Protein AF-A0A967SGL8-F1 (afdb_monomer)

Secondary structure (DSSP, 8-state):
----EEEEEEESS--S-EEEEEE-TTS-EEEEEEBPPTTTTTS--------TT--PPPPB--SSEEEEEEE-SEEE-PPP-TT---SS--SSEEEEPPSEEEEEEEEETTEEEEEEEEE---TT-TT--TT--

Nearest PDB structures (foldseek):
  3osv-assembly2_C-2  TM=6.800E-01  e=2.377E-03  Pseudomonas aeruginosa
  3osv-assembly3_D-3  TM=6.791E-01  e=2.984E-03  Pseudomonas aeruginosa
  3osv-assembly1_A  TM=6.755E-01  e=5.573E-03  Pseudomonas aeruginosa
  5yow-assembly1_A  TM=4.291E-01  e=3.326E-01  Heartland virus
  7pnb-assembly1_A  TM=2.514E-01  e=1.590E-01  Sulfolobus acidocaldarius

Sequence (133 aa):
TAGRLRVAYLLGESVDALTVEILDADGNVIQSYEGTPSEDAEDSEDEDDGGWWGASEPELAMEAGLHSFNWNLRYPGSTSFPGIVMWAASTEVGPIAPPGQYTVRLTADGETLEQDFEIGLDPRRPQVTAADL

pLDDT: mean 71.29, std 17.58, range [34.16, 92.38]

Foldseek 3Di:
DQDKDKDKDAAQAFFPWKKKFKAAPVRDTQDIDTADPPVCVVPPPDPCPVDVVGDDGDHDGRGGGMDIDMDSQWGAFDDDDPPDDDPDDDSGTHDHHQWHKMKMWMATNNDIDIDIDTDDDDPVCPPDDSVND

Structure (mmCIF, N/CA/C/O backbone):
data_AF-A0A967SGL8-F1
#
_entry.id   AF-A0A967SGL8-F1
#
loop_
_atom_site.group_PDB
_atom_site.id
_atom_site.type_symbol
_atom_site.label_atom_id
_atom_site.label_alt_id
_atom_site.label_comp_id
_atom_site.label_asym_id
_atom_site.label_entity_id
_atom_site.label_seq_id
_atom_site.pdbx_PDB_ins_code
_atom_site.Cartn_x
_atom_site.Cartn_y
_atom_site.Cartn_z
_atom_site.occupancy
_atom_site.B_iso_or_equiv
_atom_site.auth_seq_id
_atom_site.auth_comp_id
_atom_site.auth_asym_id
_atom_site.auth_atom_id
_atom_site.pdbx_PDB_model_num
ATOM 1 N N . THR A 1 1 ? 17.681 3.944 -8.906 1.00 46.47 1 THR A N 1
ATOM 2 C CA . THR A 1 1 ? 16.978 3.968 -7.613 1.00 46.47 1 THR A CA 1
ATOM 3 C C . THR A 1 1 ? 15.593 3.442 -7.871 1.00 46.47 1 THR A C 1
ATOM 5 O O . THR A 1 1 ? 14.924 4.031 -8.708 1.00 46.47 1 THR A O 1
ATOM 8 N N . ALA A 1 2 ? 15.221 2.301 -7.289 1.00 56.72 2 ALA A N 1
ATOM 9 C CA . ALA A 1 2 ? 13.845 1.816 -7.374 1.00 56.72 2 ALA A CA 1
ATOM 10 C C . ALA A 1 2 ? 12.912 2.876 -6.758 1.00 56.72 2 ALA A C 1
ATOM 12 O O . ALA A 1 2 ? 13.314 3.565 -5.816 1.00 56.72 2 ALA A O 1
ATOM 13 N N . GLY A 1 3 ? 11.734 3.084 -7.348 1.00 66.62 3 GLY A N 1
ATOM 14 C CA . GLY A 1 3 ? 10.729 3.986 -6.787 1.00 66.62 3 GLY A CA 1
ATOM 15 C C . GLY A 1 3 ? 10.218 3.472 -5.438 1.00 66.62 3 GLY A C 1
ATOM 16 O O . GLY A 1 3 ? 10.415 2.309 -5.102 1.00 66.62 3 GLY A O 1
ATOM 17 N N . ARG A 1 4 ? 9.566 4.342 -4.667 1.00 78.12 4 ARG A N 1
ATOM 18 C CA . ARG A 1 4 ? 8.790 3.955 -3.482 1.00 78.12 4 ARG A CA 1
ATOM 19 C C . ARG A 1 4 ? 7.373 4.487 -3.650 1.00 78.12 4 ARG A C 1
ATOM 21 O O . ARG A 1 4 ? 7.226 5.635 -4.078 1.00 78.12 4 ARG A O 1
ATOM 28 N N . LEU A 1 5 ? 6.365 3.692 -3.313 1.00 83.88 5 LEU A N 1
ATOM 29 C CA . LEU A 1 5 ? 4.981 4.153 -3.229 1.00 83.88 5 LEU A CA 1
ATOM 30 C C . LEU A 1 5 ? 4.651 4.415 -1.764 1.00 83.88 5 LEU A C 1
ATOM 32 O O . LEU A 1 5 ? 4.735 3.507 -0.941 1.00 83.88 5 LEU A O 1
ATOM 36 N N . ARG A 1 6 ? 4.281 5.656 -1.437 1.00 87.38 6 ARG A N 1
ATOM 37 C CA . ARG A 1 6 ? 3.737 5.981 -0.118 1.00 87.38 6 ARG A CA 1
ATOM 38 C C . ARG A 1 6 ? 2.226 5.823 -0.169 1.00 87.38 6 ARG A C 1
ATOM 40 O O . ARG A 1 6 ? 1.564 6.573 -0.882 1.00 87.38 6 ARG A O 1
ATOM 47 N N . VAL A 1 7 ? 1.706 4.890 0.614 1.00 86.62 7 VAL A N 1
ATOM 48 C CA . VAL A 1 7 ? 0.270 4.687 0.801 1.00 86.62 7 VAL A CA 1
ATOM 49 C C . VAL A 1 7 ? -0.121 5.376 2.101 1.00 86.62 7 VAL A C 1
ATOM 51 O O . VAL A 1 7 ? 0.532 5.175 3.123 1.00 86.62 7 VAL A O 1
ATOM 54 N N . ALA A 1 8 ? -1.137 6.235 2.057 1.00 88.62 8 ALA A N 1
ATOM 55 C CA . ALA A 1 8 ? -1.667 6.926 3.227 1.00 88.62 8 ALA A CA 1
ATOM 56 C C . ALA A 1 8 ? -3.147 6.586 3.391 1.00 88.62 8 ALA A C 1
ATOM 58 O O . ALA A 1 8 ? -3.887 6.605 2.409 1.00 88.62 8 ALA A O 1
ATOM 59 N N . TYR A 1 9 ? -3.558 6.296 4.620 1.00 87.44 9 TYR A N 1
ATOM 60 C CA . TYR A 1 9 ? -4.917 5.895 4.964 1.00 87.44 9 TYR A CA 1
ATOM 61 C C . TYR A 1 9 ? -5.359 6.591 6.252 1.00 87.44 9 TYR A C 1
ATOM 63 O O . TYR A 1 9 ? -4.540 6.907 7.114 1.00 87.44 9 TYR A O 1
ATOM 71 N N . LEU A 1 10 ? -6.653 6.886 6.349 1.00 88.69 10 LEU A N 1
ATOM 72 C CA . LEU A 1 10 ? -7.261 7.568 7.488 1.00 88.69 10 LEU A CA 1
ATOM 73 C C . LEU A 1 10 ? -8.280 6.630 8.127 1.00 88.69 10 LEU A C 1
ATOM 75 O O . LEU A 1 10 ? -9.262 6.274 7.480 1.00 88.69 10 LEU A O 1
ATOM 79 N N . LEU A 1 11 ? -8.057 6.284 9.390 1.00 87.38 11 LEU A N 1
ATOM 80 C CA . LEU A 1 11 ? -8.990 5.515 10.202 1.00 87.38 11 LEU A CA 1
ATOM 81 C C . LEU A 1 11 ? -9.799 6.475 11.078 1.00 87.38 11 LEU A C 1
ATOM 83 O O . LEU A 1 11 ? -9.233 7.310 11.788 1.00 87.38 11 LEU A O 1
ATOM 87 N N . GLY A 1 12 ? -11.129 6.400 10.982 1.00 86.94 12 GLY A N 1
ATOM 88 C CA . GLY A 1 12 ? -12.032 7.221 11.798 1.00 86.94 12 GLY A CA 1
ATOM 89 C C . GLY A 1 12 ? -12.083 6.774 13.261 1.00 86.94 12 GLY A C 1
ATOM 90 O O . GLY A 1 12 ? -12.264 7.600 14.154 1.00 86.94 12 GLY A O 1
ATOM 91 N N . GLU A 1 13 ? -11.871 5.483 13.487 1.00 86.38 13 GLU A N 1
ATOM 92 C CA . GLU A 1 13 ? -11.822 4.811 14.780 1.00 86.38 13 GLU A CA 1
ATOM 93 C C . GLU A 1 13 ? -10.726 3.735 14.762 1.00 86.38 13 GLU A C 1
ATOM 95 O O . GLU A 1 13 ? -10.155 3.456 13.709 1.00 86.38 13 GLU A O 1
ATOM 100 N N . SER A 1 14 ? -10.381 3.194 15.929 1.00 85.38 14 SER A N 1
ATOM 101 C CA . SER A 1 14 ? -9.456 2.063 16.031 1.00 85.38 14 SER A CA 1
ATOM 102 C C . SER A 1 14 ? -10.121 0.792 15.516 1.00 85.38 14 SER A C 1
ATOM 104 O O . SER A 1 14 ? -11.289 0.571 15.832 1.00 85.38 14 SER A O 1
ATOM 106 N N . VAL A 1 15 ? -9.369 -0.030 14.790 1.00 85.88 15 VAL A N 1
ATOM 107 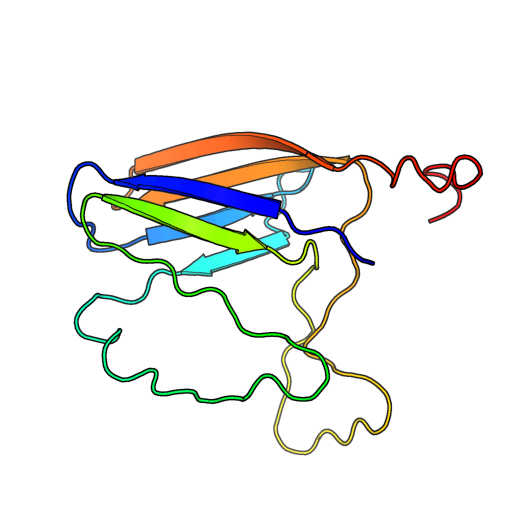C CA . VAL A 1 15 ? -9.867 -1.266 14.170 1.00 85.88 15 VAL A CA 1
ATOM 108 C C . VAL A 1 15 ? -9.217 -2.493 14.798 1.00 85.88 15 VAL A C 1
ATOM 110 O O . VAL A 1 15 ? -8.060 -2.429 15.218 1.00 85.88 15 VAL A O 1
ATOM 113 N N . ASP A 1 16 ? -9.952 -3.601 14.874 1.00 80.94 16 ASP A N 1
ATOM 114 C CA . ASP A 1 16 ? -9.448 -4.859 15.444 1.00 80.94 16 ASP A CA 1
ATOM 115 C C . ASP A 1 16 ? -8.662 -5.674 14.402 1.00 80.94 16 ASP A C 1
ATOM 117 O O . ASP A 1 16 ? -7.740 -6.417 14.745 1.00 80.94 16 ASP A O 1
ATOM 121 N N . ALA A 1 17 ? -9.020 -5.539 13.120 1.00 82.00 17 ALA A N 1
ATOM 122 C CA . ALA A 1 17 ? -8.335 -6.178 12.004 1.00 82.00 17 ALA A CA 1
ATOM 123 C C . ALA A 1 17 ? -8.120 -5.211 10.832 1.00 82.00 17 ALA A C 1
ATOM 125 O O . ALA A 1 17 ? -9.062 -4.591 10.330 1.00 82.00 17 ALA A O 1
ATOM 126 N N . LEU A 1 18 ? -6.881 -5.151 10.338 1.00 83.94 18 LEU A N 1
ATOM 127 C CA . LEU A 1 18 ? -6.487 -4.351 9.181 1.00 83.94 18 LEU A CA 1
ATOM 128 C C . LEU A 1 18 ? -5.658 -5.189 8.210 1.00 83.94 18 LEU A C 1
ATOM 130 O O . LEU A 1 18 ? -4.669 -5.812 8.590 1.00 83.94 18 LEU A O 1
ATOM 134 N N . THR A 1 19 ? -6.024 -5.155 6.935 1.00 86.75 19 THR A N 1
ATOM 135 C CA . THR A 1 19 ? -5.271 -5.797 5.857 1.00 86.75 19 THR A CA 1
ATOM 136 C C . THR A 1 19 ? -5.116 -4.822 4.699 1.00 86.75 19 THR A C 1
ATOM 138 O O . THR A 1 19 ? -6.090 -4.218 4.253 1.00 86.75 19 THR A O 1
ATOM 141 N N . VAL A 1 20 ? -3.896 -4.669 4.189 1.00 87.69 20 VAL A N 1
ATOM 142 C CA . VAL A 1 20 ? -3.622 -3.930 2.953 1.00 87.69 20 VAL A CA 1
ATOM 143 C C . VAL A 1 20 ? -3.073 -4.884 1.913 1.00 87.69 20 VAL A C 1
ATOM 145 O O . VAL A 1 20 ? -2.006 -5.460 2.082 1.00 87.69 20 VAL A O 1
ATOM 148 N N . GLU A 1 21 ? -3.767 -4.986 0.794 1.00 89.19 21 GLU A N 1
ATOM 149 C CA . GLU A 1 21 ? -3.370 -5.793 -0.345 1.00 89.19 21 GLU A CA 1
ATOM 150 C C . GLU A 1 21 ? -3.039 -4.894 -1.533 1.00 89.19 21 GLU A C 1
ATOM 152 O O . GLU A 1 21 ? -3.633 -3.835 -1.742 1.00 89.19 21 GLU A O 1
ATOM 157 N N . ILE A 1 22 ? -2.082 -5.332 -2.339 1.00 88.50 22 ILE A N 1
ATOM 158 C CA . ILE A 1 22 ? -1.737 -4.708 -3.610 1.00 88.50 22 ILE A CA 1
ATOM 159 C C . ILE A 1 22 ? -2.036 -5.722 -4.697 1.00 88.50 22 ILE A C 1
ATOM 161 O O . ILE A 1 22 ? -1.543 -6.849 -4.650 1.00 88.50 22 ILE A O 1
ATOM 165 N N . LEU A 1 23 ? -2.849 -5.312 -5.662 1.00 89.69 23 LEU A N 1
ATOM 166 C CA . LEU A 1 23 ? -3.315 -6.137 -6.760 1.00 89.69 23 LEU A CA 1
ATOM 167 C C . LEU A 1 23 ? -2.701 -5.668 -8.078 1.00 89.69 23 LEU A C 1
ATOM 169 O O . LEU A 1 23 ? -2.531 -4.465 -8.289 1.00 89.69 23 LEU A O 1
ATOM 173 N N . ASP A 1 24 ? -2.378 -6.617 -8.954 1.00 88.38 24 ASP A N 1
ATOM 174 C CA . ASP A 1 24 ? -1.999 -6.339 -10.342 1.00 88.38 24 ASP A CA 1
ATOM 175 C C . ASP A 1 24 ? -3.222 -6.050 -11.237 1.00 88.38 24 ASP A C 1
ATOM 177 O O . ASP A 1 24 ? -4.374 -6.111 -10.806 1.00 88.38 24 ASP A O 1
ATOM 181 N N . ALA A 1 25 ? -2.967 -5.738 -12.511 1.00 86.06 25 ALA A N 1
ATOM 182 C CA . ALA A 1 25 ? -4.003 -5.439 -13.501 1.00 86.06 25 ALA A CA 1
ATOM 183 C C . ALA A 1 25 ? -4.961 -6.614 -13.788 1.00 86.06 25 ALA A C 1
ATOM 185 O O . ALA A 1 25 ? -6.056 -6.393 -14.305 1.00 86.06 25 ALA A O 1
ATOM 186 N N . ASP A 1 26 ? -4.554 -7.846 -13.477 1.00 86.75 26 ASP A N 1
ATOM 187 C CA . ASP A 1 26 ? -5.362 -9.057 -13.626 1.00 86.75 26 ASP A CA 1
ATOM 188 C C . ASP A 1 26 ? -6.185 -9.358 -12.354 1.00 86.75 26 ASP A C 1
ATOM 190 O O . ASP A 1 26 ? -7.005 -10.280 -12.345 1.00 86.75 26 ASP A O 1
ATOM 194 N N . GLY A 1 27 ? -6.008 -8.565 -11.290 1.00 82.88 27 GLY A N 1
ATOM 195 C CA . GLY A 1 27 ? -6.677 -8.726 -10.001 1.00 82.88 27 GLY A CA 1
ATOM 196 C C . GLY A 1 27 ? -6.006 -9.746 -9.080 1.00 82.88 27 GLY A C 1
ATOM 197 O O . GLY A 1 27 ? -6.620 -10.177 -8.102 1.00 82.88 27 GLY A O 1
ATOM 198 N N . ASN A 1 28 ? -4.767 -10.155 -9.364 1.00 84.75 28 ASN A N 1
ATOM 199 C CA . ASN A 1 28 ? -4.020 -11.038 -8.473 1.00 84.75 28 ASN A CA 1
ATOM 200 C C . ASN A 1 28 ? -3.403 -10.226 -7.340 1.00 84.75 28 ASN A C 1
ATOM 202 O O . ASN A 1 28 ? -2.795 -9.184 -7.576 1.00 84.75 28 ASN A O 1
ATOM 206 N N . VAL A 1 29 ? -3.498 -10.736 -6.114 1.00 84.81 29 VAL A N 1
ATOM 207 C CA . VAL A 1 29 ? -2.800 -10.154 -4.964 1.00 84.81 29 VAL A CA 1
ATOM 208 C C . VAL A 1 29 ? -1.309 -10.439 -5.111 1.00 84.81 29 VAL A C 1
ATOM 210 O O . VAL A 1 29 ? -0.882 -11.593 -5.077 1.00 84.81 29 VAL A O 1
ATOM 213 N N . ILE A 1 30 ? -0.525 -9.382 -5.289 1.00 85.12 30 ILE A N 1
ATOM 214 C CA . ILE A 1 30 ? 0.930 -9.458 -5.438 1.00 85.12 30 ILE A CA 1
ATOM 215 C C . ILE A 1 30 ? 1.662 -9.135 -4.146 1.00 85.12 30 ILE A C 1
ATOM 217 O O . ILE A 1 30 ? 2.826 -9.492 -4.024 1.00 85.12 30 ILE A O 1
ATOM 221 N N . GLN A 1 31 ? 1.006 -8.462 -3.202 1.00 83.38 31 GLN A N 1
ATOM 222 C CA . GLN A 1 31 ? 1.542 -8.233 -1.870 1.00 83.38 31 GLN A CA 1
ATOM 223 C C . GLN A 1 31 ? 0.409 -8.052 -0.868 1.00 83.38 31 GLN A C 1
ATOM 225 O O . GLN A 1 31 ? -0.605 -7.439 -1.197 1.00 83.38 31 GLN A O 1
ATOM 230 N N . SER A 1 32 ? 0.599 -8.565 0.343 1.00 84.06 32 SER A N 1
ATOM 231 C CA . SER A 1 32 ? -0.341 -8.423 1.453 1.00 84.06 32 SER A CA 1
ATOM 232 C C . SER A 1 32 ? 0.409 -7.974 2.698 1.00 84.06 32 SER A C 1
ATOM 234 O O . SER A 1 32 ? 1.518 -8.437 2.950 1.00 84.06 32 SER A O 1
ATOM 236 N N . TYR A 1 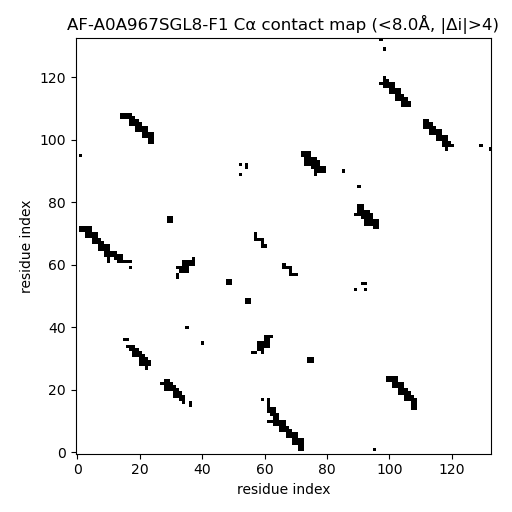33 ? -0.208 -7.080 3.456 1.00 82.94 33 TYR A N 1
ATOM 237 C CA . TYR A 1 33 ? 0.268 -6.566 4.728 1.00 82.94 33 TYR A CA 1
ATOM 238 C C . TYR A 1 33 ? -0.853 -6.696 5.748 1.00 82.94 33 TYR A C 1
ATOM 240 O O . TYR A 1 33 ? -1.992 -6.319 5.465 1.00 82.94 33 TYR A O 1
ATOM 248 N N . GLU A 1 34 ? -0.534 -7.209 6.925 1.00 81.88 34 GLU A N 1
ATOM 249 C CA . GLU A 1 34 ? -1.477 -7.362 8.030 1.00 81.88 34 GLU A CA 1
ATOM 250 C C . GLU A 1 34 ? -1.104 -6.373 9.138 1.00 81.88 34 GLU A C 1
ATOM 252 O O . GLU A 1 34 ? 0.074 -6.121 9.389 1.00 81.88 34 GLU A O 1
ATOM 257 N N . GLY A 1 35 ? -2.108 -5.751 9.754 1.00 76.12 35 GLY A N 1
ATOM 258 C CA . GLY A 1 35 ? -1.901 -4.875 10.899 1.00 76.12 35 GLY A CA 1
ATOM 259 C C . GLY A 1 35 ? -1.558 -5.665 12.150 1.00 76.12 35 GLY A C 1
ATOM 260 O O . GLY A 1 35 ? -2.154 -6.706 12.421 1.00 76.12 35 GLY A O 1
ATOM 261 N N . THR A 1 36 ? -0.622 -5.136 12.933 1.00 68.44 36 THR A N 1
ATOM 262 C CA . THR A 1 36 ? -0.300 -5.627 14.274 1.00 68.44 36 THR A CA 1
ATOM 263 C C . THR A 1 36 ? -1.152 -4.889 15.313 1.00 68.44 36 THR A C 1
ATOM 265 O O . THR A 1 36 ? -1.206 -3.654 15.293 1.00 68.44 36 THR A O 1
ATOM 268 N N . PRO A 1 37 ? -1.901 -5.604 16.178 1.00 58.50 37 PRO A N 1
ATOM 269 C CA . PRO A 1 37 ? -2.664 -4.991 17.264 1.00 58.50 37 PRO A CA 1
ATOM 270 C C . PRO A 1 37 ? -1.780 -4.074 18.104 1.00 58.50 37 PRO A C 1
ATOM 272 O O . PRO A 1 37 ? -0.631 -4.408 18.381 1.00 58.50 37 PRO A O 1
ATOM 275 N N . SER A 1 38 ? -2.308 -2.925 18.540 1.00 53.69 38 SER A N 1
ATOM 276 C CA . SER A 1 38 ? -1.537 -1.947 19.327 1.00 53.69 38 SER A CA 1
ATOM 277 C C . SER A 1 38 ? -0.934 -2.511 20.619 1.00 53.69 38 SER A C 1
ATOM 279 O O . SER A 1 38 ? 0.022 -1.932 21.119 1.00 53.69 38 SER A O 1
ATOM 281 N N . GLU A 1 39 ? -1.454 -3.619 21.160 1.00 47.19 39 GLU A N 1
ATOM 282 C CA . GLU A 1 39 ? -0.868 -4.297 22.330 1.00 47.19 39 GLU A CA 1
ATOM 283 C C . GLU A 1 39 ? 0.439 -5.047 22.005 1.00 47.19 39 GLU A C 1
ATOM 285 O O . GLU A 1 39 ? 1.256 -5.236 22.901 1.00 47.19 39 GLU A O 1
ATOM 290 N N . ASP A 1 40 ? 0.665 -5.421 20.741 1.00 46.12 40 ASP A N 1
ATOM 291 C CA . ASP A 1 40 ? 1.869 -6.119 20.264 1.00 46.12 40 ASP A CA 1
ATOM 292 C C . ASP A 1 40 ? 2.874 -5.168 19.576 1.00 46.12 40 ASP A C 1
ATOM 294 O O . ASP A 1 40 ? 4.017 -5.543 19.323 1.00 46.12 40 ASP A O 1
ATOM 298 N N . ALA A 1 41 ? 2.476 -3.921 19.291 1.00 48.41 41 ALA A N 1
ATOM 299 C CA . ALA A 1 41 ? 3.314 -2.915 18.625 1.00 48.41 41 ALA A CA 1
ATOM 300 C C . ALA A 1 41 ? 4.382 -2.277 19.542 1.00 48.41 41 ALA A C 1
ATOM 302 O O . ALA A 1 41 ? 5.203 -1.490 19.076 1.00 48.41 41 ALA A O 1
ATOM 303 N N . GLU A 1 42 ? 4.372 -2.580 20.846 1.00 39.03 42 GLU A N 1
ATOM 304 C CA . GLU A 1 42 ? 5.371 -2.080 21.806 1.00 39.03 42 GLU A CA 1
ATOM 305 C C . GLU A 1 42 ? 6.582 -3.023 21.982 1.00 39.03 42 GLU A C 1
ATOM 307 O O . GLU A 1 42 ? 7.504 -2.670 22.716 1.00 39.03 42 GLU A O 1
ATOM 312 N N . ASP A 1 43 ? 6.609 -4.183 21.306 1.00 34.16 43 ASP A N 1
ATOM 313 C CA . ASP A 1 43 ? 7.676 -5.202 21.425 1.00 34.16 43 ASP A CA 1
ATOM 314 C C . ASP A 1 43 ? 8.417 -5.476 20.094 1.00 34.16 43 ASP A C 1
ATOM 316 O O . ASP A 1 43 ? 9.152 -6.454 19.964 1.00 34.16 43 ASP A O 1
ATOM 320 N N . SER A 1 44 ? 8.270 -4.604 19.090 1.00 40.00 44 SER A N 1
ATOM 321 C CA . SER A 1 44 ? 9.146 -4.571 17.908 1.00 40.00 44 SER A CA 1
ATOM 322 C C . SER A 1 44 ? 10.306 -3.590 18.135 1.00 40.00 44 SER A C 1
ATOM 324 O O . SER A 1 44 ? 10.555 -2.671 17.354 1.00 40.00 44 SER A O 1
ATOM 326 N N . GLU A 1 45 ? 11.043 -3.769 19.239 1.00 34.50 45 GLU A N 1
ATOM 327 C CA . GLU A 1 45 ? 12.369 -3.164 19.391 1.00 34.50 45 GLU A CA 1
ATOM 328 C C . GLU A 1 45 ? 13.280 -3.714 18.287 1.00 34.50 45 GLU A C 1
ATOM 330 O O . GLU A 1 45 ? 13.830 -4.799 18.435 1.00 34.50 45 GLU A O 1
ATOM 335 N N . ASP A 1 46 ? 13.425 -2.962 17.191 1.00 40.66 46 ASP A N 1
ATOM 336 C CA . ASP A 1 46 ? 14.558 -3.013 16.261 1.00 40.66 46 ASP A CA 1
ATOM 337 C C . ASP A 1 46 ? 15.155 -4.424 16.063 1.00 40.66 46 ASP A C 1
ATOM 339 O O . ASP A 1 46 ? 16.360 -4.642 16.233 1.00 40.66 46 ASP A O 1
ATOM 343 N N . GLU A 1 47 ? 14.342 -5.402 15.656 1.00 37.91 47 GLU A N 1
ATOM 344 C CA . GLU A 1 47 ? 14.899 -6.557 14.965 1.00 37.91 47 GLU A CA 1
ATOM 345 C C . GLU A 1 47 ? 15.235 -6.082 13.552 1.00 37.91 47 GLU A C 1
ATOM 347 O O . GLU A 1 47 ? 14.459 -6.176 12.601 1.00 37.91 47 GLU A O 1
ATOM 352 N N . ASP A 1 48 ? 16.430 -5.495 13.459 1.00 41.78 48 ASP A N 1
ATOM 353 C CA . ASP A 1 48 ? 17.229 -5.242 12.263 1.00 41.78 48 ASP A CA 1
ATOM 354 C C . ASP A 1 48 ? 17.512 -6.597 11.559 1.00 41.78 48 ASP A C 1
ATOM 356 O O . ASP A 1 48 ? 18.652 -7.005 11.363 1.00 41.78 48 ASP A O 1
ATOM 360 N N . ASP A 1 49 ? 16.461 -7.343 11.196 1.00 38.16 49 ASP A N 1
ATOM 361 C CA . ASP A 1 49 ? 16.514 -8.473 10.259 1.00 38.16 49 ASP A CA 1
ATOM 362 C C . ASP A 1 49 ? 16.415 -7.970 8.808 1.00 38.16 49 ASP A C 1
ATOM 364 O O . ASP A 1 49 ? 16.464 -8.717 7.832 1.00 38.16 49 ASP A O 1
ATOM 368 N N . GLY A 1 50 ? 16.419 -6.644 8.641 1.00 42.81 50 GLY A N 1
ATOM 369 C CA . GLY A 1 50 ? 16.879 -5.981 7.436 1.00 42.81 50 GLY A CA 1
ATOM 370 C C . GLY A 1 50 ? 18.376 -6.209 7.233 1.00 42.81 50 GLY A C 1
ATOM 371 O O . GLY A 1 50 ? 19.148 -5.252 7.152 1.00 42.81 50 GLY A O 1
ATOM 372 N N . GLY A 1 51 ? 18.797 -7.468 7.045 1.00 44.16 51 GLY A N 1
ATOM 373 C CA . GLY A 1 51 ? 20.075 -7.783 6.418 1.00 44.16 51 GLY A CA 1
ATOM 374 C C . GLY A 1 51 ? 20.255 -6.907 5.175 1.00 44.16 51 GLY A C 1
ATOM 375 O O . GLY A 1 51 ? 19.275 -6.405 4.633 1.00 44.16 51 GLY A O 1
ATOM 376 N N . TRP A 1 52 ? 21.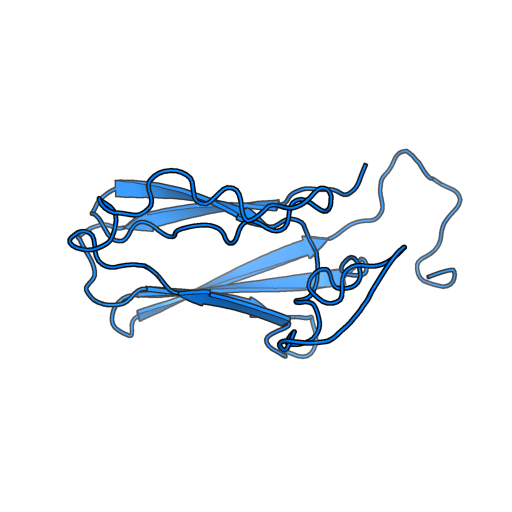497 -6.708 4.716 1.00 45.84 52 TRP A N 1
ATOM 377 C CA . TRP A 1 52 ? 21.969 -5.719 3.711 1.00 45.84 52 TRP A CA 1
ATOM 378 C C . TRP A 1 52 ? 21.085 -5.439 2.456 1.00 45.84 52 TRP A C 1
ATOM 380 O O . TRP A 1 52 ? 21.335 -4.497 1.704 1.00 45.84 52 TRP A O 1
ATOM 390 N N . TRP A 1 53 ? 20.057 -6.252 2.235 1.00 46.91 53 TRP A N 1
ATOM 391 C CA . TRP A 1 53 ? 18.987 -6.232 1.245 1.00 46.91 53 TRP A CA 1
ATOM 392 C C . TRP A 1 53 ? 17.736 -5.394 1.607 1.00 46.91 53 TRP A C 1
ATOM 394 O O . TRP A 1 53 ? 16.958 -5.102 0.699 1.00 46.91 53 TRP A O 1
ATOM 404 N N . GLY A 1 54 ? 17.558 -4.951 2.861 1.00 48.75 54 GLY A N 1
ATOM 405 C CA . GLY A 1 54 ? 16.586 -3.913 3.255 1.00 48.75 54 GLY A CA 1
ATOM 406 C C . GLY A 1 54 ? 15.102 -4.286 3.127 1.00 48.75 54 GLY A C 1
ATOM 407 O O . GLY A 1 54 ? 14.295 -3.439 2.736 1.00 48.75 54 GLY A O 1
ATOM 408 N N . ALA A 1 55 ? 14.743 -5.539 3.405 1.00 51.03 55 ALA A N 1
ATOM 409 C CA . ALA A 1 55 ? 13.356 -6.000 3.426 1.00 51.03 55 ALA A CA 1
ATOM 410 C C . ALA A 1 55 ? 12.789 -5.954 4.852 1.00 51.03 55 ALA A C 1
ATOM 412 O O . ALA A 1 55 ? 12.640 -6.984 5.489 1.00 51.03 55 ALA A O 1
ATOM 413 N N . SER A 1 56 ? 12.487 -4.758 5.356 1.00 56.12 56 SER A N 1
ATOM 414 C CA . SER A 1 56 ? 11.627 -4.627 6.538 1.00 56.12 56 SER A CA 1
ATOM 415 C C . SER A 1 56 ? 10.177 -4.560 6.067 1.00 56.12 56 SER A C 1
ATOM 417 O O . SER A 1 56 ? 9.842 -3.736 5.204 1.00 56.12 56 SER A O 1
ATOM 419 N N . GLU A 1 57 ? 9.329 -5.442 6.590 1.00 60.50 57 GLU A N 1
ATOM 420 C CA . GLU A 1 57 ? 7.890 -5.369 6.359 1.00 60.50 57 GLU A CA 1
ATOM 421 C C . GLU A 1 57 ? 7.312 -4.127 7.058 1.00 60.50 57 GLU A C 1
ATOM 423 O O . GLU A 1 57 ? 7.701 -3.808 8.180 1.00 60.50 57 GLU A O 1
ATOM 428 N N . PRO A 1 58 ? 6.451 -3.349 6.382 1.00 65.31 58 PRO A N 1
ATOM 429 C CA . PRO A 1 58 ? 5.848 -2.168 6.969 1.00 65.31 58 PRO A CA 1
ATOM 430 C C . PRO A 1 58 ? 4.811 -2.563 8.024 1.00 65.31 58 PRO A C 1
ATOM 432 O O . PRO A 1 58 ? 3.821 -3.213 7.700 1.00 65.31 58 PRO A O 1
ATOM 435 N N . GLU A 1 59 ? 4.991 -2.088 9.252 1.00 71.81 59 GLU A N 1
ATOM 436 C CA . GLU A 1 59 ? 3.971 -2.177 10.298 1.00 71.81 59 GLU A CA 1
ATOM 437 C C . GLU A 1 59 ? 2.783 -1.260 9.958 1.00 71.81 59 GLU A C 1
ATOM 439 O O . GLU A 1 59 ? 2.949 -0.074 9.640 1.00 71.81 59 GLU A O 1
ATOM 444 N N . LEU A 1 60 ? 1.567 -1.811 9.991 1.00 78.88 60 LEU A N 1
ATOM 445 C CA . LEU A 1 60 ? 0.337 -1.053 9.774 1.00 78.88 60 LEU A CA 1
ATOM 446 C C . LEU A 1 60 ? -0.316 -0.731 11.119 1.00 78.88 60 LEU A C 1
ATOM 448 O O . LEU A 1 60 ? -0.818 -1.619 11.801 1.00 78.88 60 LEU A O 1
ATOM 452 N N . ALA A 1 61 ? -0.348 0.553 11.467 1.00 82.00 61 ALA A N 1
ATOM 453 C CA . ALA A 1 61 ? -1.029 1.029 12.660 1.00 82.00 61 ALA A CA 1
ATOM 454 C C . ALA A 1 61 ? -2.558 0.936 12.514 1.00 82.00 61 ALA A C 1
ATOM 456 O O . ALA A 1 61 ? -3.133 1.364 11.511 1.00 82.00 61 ALA A O 1
ATOM 457 N N . MET A 1 62 ? -3.214 0.421 13.555 1.00 85.25 62 MET A N 1
ATOM 458 C CA . MET A 1 62 ? -4.667 0.197 13.596 1.00 85.25 62 MET A CA 1
ATOM 459 C C . MET A 1 62 ? -5.430 1.204 14.470 1.00 85.25 62 MET A C 1
ATOM 461 O O . MET A 1 62 ? -6.638 1.092 14.657 1.00 85.25 62 MET A O 1
ATOM 465 N N . GLU A 1 63 ? -4.748 2.222 14.996 1.00 84.62 63 GLU A N 1
ATOM 466 C CA . GLU A 1 63 ? -5.362 3.267 15.819 1.00 84.62 63 GLU A CA 1
ATOM 467 C C . GLU A 1 63 ? -6.139 4.297 14.984 1.00 84.62 63 GLU A C 1
ATOM 469 O O . GLU A 1 63 ? -5.833 4.537 13.816 1.00 84.62 63 GLU A O 1
ATOM 474 N N . ALA A 1 64 ? -7.090 4.998 15.604 1.00 86.56 64 ALA A N 1
ATOM 475 C CA . ALA A 1 64 ? -7.778 6.115 14.960 1.00 86.56 64 ALA A CA 1
ATOM 476 C C . ALA A 1 64 ? -6.781 7.224 14.571 1.00 86.56 64 ALA A C 1
ATOM 478 O O . ALA A 1 64 ? -6.050 7.744 15.417 1.00 86.56 64 ALA A O 1
ATOM 479 N N . GLY A 1 65 ? -6.771 7.637 13.304 1.00 86.44 65 GLY A N 1
ATOM 480 C CA . GLY A 1 65 ? -5.852 8.664 12.823 1.00 86.44 65 GLY A CA 1
ATOM 481 C C . GLY A 1 65 ? -5.377 8.475 11.387 1.00 86.44 65 GLY A C 1
ATOM 482 O O . GLY A 1 65 ? -5.828 7.596 10.655 1.00 86.44 65 GLY A O 1
ATOM 483 N N . LEU A 1 66 ? -4.485 9.375 10.962 1.00 85.75 66 LEU A N 1
ATOM 484 C CA . LEU A 1 66 ? -3.847 9.328 9.649 1.00 85.75 66 LEU A CA 1
ATOM 485 C C . LEU A 1 66 ? -2.538 8.549 9.747 1.00 85.75 66 LEU A C 1
ATOM 487 O O . LEU A 1 66 ? -1.590 9.013 10.380 1.00 85.75 66 LEU A O 1
ATOM 491 N N . HIS A 1 67 ? -2.464 7.452 9.008 1.00 87.44 67 HIS A N 1
ATOM 492 C CA . HIS A 1 67 ? -1.301 6.580 8.952 1.00 87.44 67 HIS A CA 1
ATOM 493 C C . HIS A 1 67 ? -0.754 6.496 7.535 1.00 87.44 67 HIS A C 1
ATOM 495 O O . HIS A 1 67 ? -1.419 6.823 6.546 1.00 87.44 67 HIS A O 1
ATOM 501 N N . SER A 1 68 ? 0.507 6.096 7.416 1.00 86.50 68 SER A N 1
ATOM 502 C CA . SER A 1 68 ? 1.104 5.856 6.109 1.00 86.50 68 SER A CA 1
ATOM 503 C C . SER A 1 68 ? 2.245 4.871 6.184 1.00 86.50 68 SER A C 1
ATOM 505 O O . SER A 1 68 ? 3.072 4.979 7.085 1.00 86.50 68 SER A O 1
ATOM 507 N N . PHE A 1 69 ? 2.366 4.037 5.163 1.00 83.94 69 PHE A N 1
ATOM 508 C CA . PHE A 1 69 ? 3.502 3.145 4.997 1.00 83.94 69 PHE A CA 1
ATOM 509 C C . PHE A 1 69 ? 4.119 3.295 3.604 1.00 83.94 69 PHE A C 1
ATOM 511 O O . PHE A 1 69 ? 3.578 3.968 2.719 1.00 83.94 69 PHE A O 1
ATOM 518 N N . ASN A 1 70 ? 5.300 2.704 3.421 1.00 84.19 70 ASN A N 1
ATOM 519 C CA . ASN A 1 70 ? 6.007 2.723 2.147 1.00 84.19 70 ASN A CA 1
ATOM 520 C C . ASN A 1 70 ? 6.101 1.308 1.588 1.00 84.19 70 ASN A C 1
ATOM 522 O O . ASN A 1 70 ? 6.727 0.446 2.194 1.00 84.19 70 ASN A O 1
ATOM 526 N N . TRP A 1 71 ? 5.565 1.107 0.390 1.00 83.88 71 TRP A N 1
ATOM 527 C CA . TRP A 1 71 ? 5.854 -0.078 -0.400 1.00 83.88 71 TRP A CA 1
ATOM 528 C C . TRP A 1 71 ? 7.068 0.180 -1.297 1.00 83.88 71 TRP A C 1
ATOM 530 O O . TRP A 1 71 ? 7.171 1.204 -1.983 1.00 83.88 71 TRP A O 1
ATOM 540 N N . ASN A 1 72 ? 8.001 -0.768 -1.309 1.00 79.94 72 ASN A N 1
ATOM 541 C CA . ASN A 1 72 ? 9.241 -0.715 -2.085 1.00 79.94 72 ASN A CA 1
ATOM 542 C C . ASN A 1 72 ? 9.061 -1.084 -3.575 1.00 79.94 72 ASN A C 1
ATOM 544 O O . ASN A 1 72 ? 10.061 -1.211 -4.286 1.00 79.94 72 ASN A O 1
ATOM 548 N N . LEU A 1 73 ? 7.813 -1.237 -4.042 1.00 82.31 73 LEU A N 1
ATOM 549 C CA . LEU A 1 73 ? 7.451 -1.646 -5.405 1.00 82.31 73 LEU A CA 1
ATOM 550 C C . LEU A 1 73 ? 8.010 -3.021 -5.793 1.00 82.31 73 LEU A C 1
ATOM 552 O O .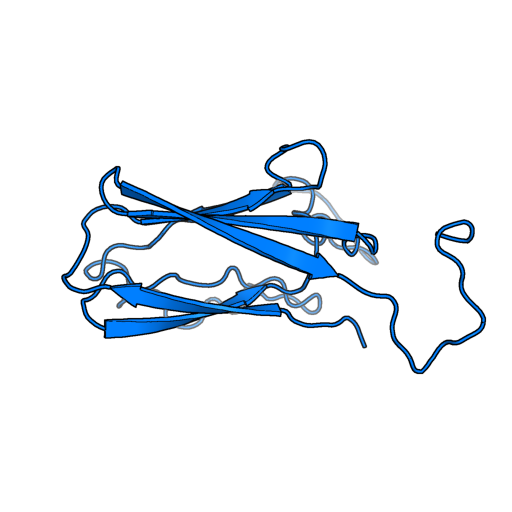 LEU A 1 73 ? 8.340 -3.243 -6.958 1.00 82.31 73 LEU A O 1
ATOM 556 N N . ARG A 1 74 ? 8.189 -3.930 -4.833 1.00 80.00 74 ARG A N 1
ATOM 557 C CA . ARG A 1 74 ? 8.671 -5.288 -5.096 1.00 80.00 74 ARG A CA 1
ATOM 558 C C . ARG A 1 74 ? 7.622 -6.318 -4.738 1.00 80.00 74 ARG A C 1
ATOM 560 O O . ARG A 1 74 ? 6.849 -6.132 -3.802 1.00 80.00 74 ARG A O 1
ATOM 567 N N . TYR A 1 75 ? 7.652 -7.399 -5.500 1.00 76.56 75 TYR A N 1
ATOM 568 C CA . TYR A 1 75 ? 6.956 -8.630 -5.168 1.00 76.56 75 TYR A CA 1
ATOM 569 C C . TYR A 1 75 ? 7.617 -9.267 -3.936 1.00 76.56 75 TYR A C 1
ATOM 571 O O . TYR A 1 75 ? 8.819 -9.044 -3.715 1.00 76.56 75 TYR A O 1
ATOM 579 N N . PRO A 1 76 ? 6.875 -10.068 -3.155 1.00 69.31 76 PRO A N 1
ATOM 580 C CA . PRO A 1 76 ? 7.449 -10.852 -2.078 1.00 69.31 76 PRO A CA 1
ATOM 581 C C . PRO A 1 76 ? 8.527 -11.775 -2.641 1.00 69.31 76 PRO A C 1
ATOM 583 O O . PRO A 1 76 ? 8.432 -12.287 -3.764 1.00 69.31 76 PRO A O 1
ATOM 586 N N . GLY A 1 77 ? 9.592 -11.956 -1.870 1.00 64.75 77 GLY A N 1
ATOM 587 C CA . GLY A 1 77 ? 10.552 -13.006 -2.150 1.00 64.75 77 GLY A CA 1
ATOM 588 C C . GLY A 1 77 ? 9.970 -14.402 -1.924 1.00 64.75 77 GLY A C 1
ATOM 589 O O . GLY A 1 77 ? 8.834 -14.590 -1.499 1.00 64.75 77 GLY A O 1
ATOM 590 N N . SER A 1 78 ? 10.780 -15.413 -2.203 1.00 55.97 78 SER A N 1
ATOM 591 C CA . SER A 1 78 ? 10.506 -16.789 -1.805 1.00 55.97 78 SER A CA 1
ATOM 592 C C . SER A 1 78 ? 10.597 -16.951 -0.288 1.00 55.97 78 SER A C 1
ATOM 594 O O . SER A 1 78 ? 11.486 -16.388 0.351 1.00 55.97 78 SER A O 1
ATOM 596 N N . THR A 1 79 ? 9.752 -17.828 0.264 1.00 56.81 79 THR A N 1
ATOM 597 C CA . THR A 1 79 ? 9.885 -18.307 1.647 1.00 56.81 79 THR A CA 1
ATOM 598 C C . THR A 1 79 ? 11.295 -18.868 1.878 1.00 56.81 79 THR A C 1
ATOM 600 O O . THR A 1 79 ? 11.793 -19.674 1.081 1.00 56.81 79 THR A O 1
ATOM 603 N N . SER A 1 80 ? 11.960 -18.379 2.925 1.00 54.22 80 SER A N 1
ATOM 604 C CA . SER A 1 80 ? 13.287 -18.825 3.356 1.00 54.22 80 SER A CA 1
ATOM 605 C C . SER A 1 80 ? 13.148 -19.953 4.382 1.00 54.22 80 SER A C 1
ATOM 607 O O . SER A 1 80 ? 12.139 -20.048 5.079 1.00 54.22 80 SER A O 1
ATOM 609 N N . PHE A 1 81 ? 14.144 -20.833 4.489 1.00 52.69 81 PHE A N 1
ATOM 610 C CA . PHE A 1 81 ? 14.163 -21.877 5.516 1.00 52.69 81 PHE A CA 1
ATOM 611 C C . PHE A 1 81 ? 15.578 -22.118 6.061 1.00 52.69 81 PHE A C 1
ATOM 613 O O . PHE A 1 81 ? 16.564 -21.905 5.343 1.00 52.69 81 PHE A O 1
ATOM 620 N N . PRO A 1 82 ? 15.708 -22.594 7.317 1.00 46.09 82 PRO A N 1
ATOM 621 C CA . PRO A 1 82 ? 17.006 -22.777 7.959 1.00 46.09 82 PRO A CA 1
ATOM 622 C C . PRO A 1 82 ? 17.908 -23.730 7.161 1.00 46.09 82 PRO A C 1
ATOM 624 O O . PRO A 1 82 ? 17.535 -24.872 6.893 1.00 46.09 82 PRO A O 1
ATOM 627 N N . GLY A 1 83 ? 19.113 -23.274 6.804 1.00 57.22 83 GLY A N 1
ATOM 628 C CA . GLY A 1 83 ? 20.122 -24.076 6.094 1.00 57.22 83 GLY A CA 1
ATOM 629 C C . GLY A 1 83 ? 20.339 -23.720 4.619 1.00 57.22 83 GLY A C 1
ATOM 630 O O . GLY A 1 83 ? 21.226 -24.301 3.989 1.00 57.22 83 GLY A O 1
ATOM 631 N N . ILE A 1 84 ? 19.599 -22.753 4.068 1.00 53.91 84 ILE A N 1
ATOM 632 C CA . ILE A 1 84 ? 19.944 -22.135 2.782 1.00 53.91 84 ILE A CA 1
ATOM 633 C C . ILE A 1 84 ? 21.190 -21.257 2.957 1.00 53.91 84 ILE A C 1
ATOM 635 O O . ILE A 1 84 ? 21.227 -20.370 3.803 1.00 53.91 84 ILE A O 1
ATOM 639 N N . VAL A 1 85 ? 22.211 -21.479 2.124 1.00 50.31 85 VAL A N 1
ATOM 640 C CA . VAL A 1 85 ? 23.387 -20.604 2.051 1.00 50.31 85 VAL A CA 1
ATOM 641 C C . VAL A 1 85 ? 23.336 -19.812 0.749 1.00 50.31 85 VAL A C 1
ATOM 643 O O . VAL A 1 85 ? 23.708 -20.316 -0.312 1.00 50.31 85 VAL A O 1
ATOM 646 N N . MET A 1 86 ? 22.884 -18.561 0.823 1.00 52.44 86 MET A N 1
ATOM 647 C CA . MET A 1 86 ? 22.884 -17.634 -0.309 1.00 52.44 86 MET A CA 1
ATOM 648 C C . MET A 1 86 ? 23.928 -16.542 -0.095 1.00 52.44 86 MET A C 1
ATOM 650 O O . MET A 1 86 ? 23.751 -15.617 0.685 1.00 52.44 86 MET A O 1
ATOM 654 N N . TRP A 1 87 ? 25.052 -16.668 -0.801 1.00 50.81 87 TRP A N 1
ATOM 655 C CA . TRP A 1 87 ? 26.205 -15.7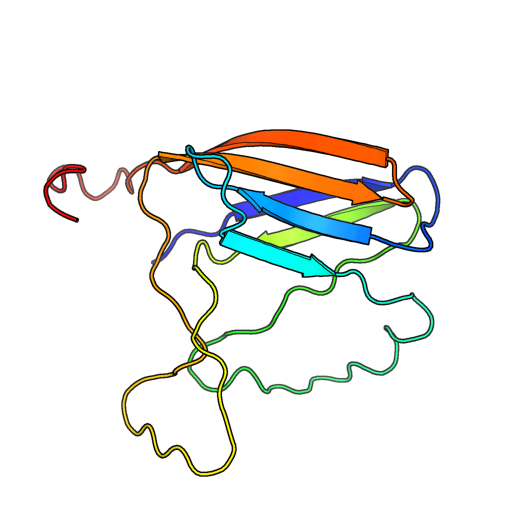73 -0.648 1.00 50.81 87 TRP A CA 1
ATOM 656 C C . TRP A 1 87 ? 26.070 -14.443 -1.410 1.00 50.81 87 TRP A C 1
ATOM 658 O O . TRP A 1 87 ? 26.779 -13.492 -1.098 1.00 50.81 87 TRP A O 1
ATOM 668 N N . ALA A 1 88 ? 25.220 -14.385 -2.443 1.00 50.38 88 ALA A N 1
ATOM 669 C CA . ALA A 1 88 ? 25.149 -13.264 -3.394 1.00 50.38 88 ALA A CA 1
ATOM 670 C C . ALA A 1 88 ? 23.718 -12.887 -3.826 1.00 50.38 88 ALA A C 1
ATOM 672 O O . ALA A 1 88 ? 23.539 -12.108 -4.760 1.00 50.38 88 ALA A O 1
ATOM 673 N N . ALA A 1 89 ? 22.705 -13.460 -3.183 1.00 51.53 89 ALA A N 1
ATOM 674 C CA . ALA A 1 89 ? 21.298 -13.180 -3.435 1.00 51.53 89 ALA A CA 1
ATOM 675 C C . ALA A 1 89 ? 20.543 -13.258 -2.103 1.00 51.53 89 ALA A C 1
ATOM 677 O O . ALA A 1 89 ? 21.012 -13.928 -1.187 1.00 51.53 89 ALA A O 1
ATOM 678 N N . SER A 1 90 ? 19.378 -12.622 -2.011 1.00 54.97 90 SER A N 1
ATOM 679 C CA . SER A 1 90 ? 18.400 -12.887 -0.950 1.00 54.97 90 SER A CA 1
ATOM 680 C C . SER A 1 90 ? 17.197 -13.580 -1.582 1.00 54.97 90 SER A C 1
ATOM 682 O O . SER A 1 90 ? 16.777 -13.212 -2.681 1.00 54.97 90 SER A O 1
ATOM 684 N N . THR A 1 91 ? 16.685 -14.621 -0.926 1.00 61.28 91 THR A N 1
ATOM 685 C CA . THR A 1 91 ? 15.413 -15.251 -1.302 1.00 61.28 91 THR A CA 1
ATOM 686 C C . THR A 1 91 ? 14.247 -14.346 -0.965 1.00 61.28 91 THR A C 1
ATOM 688 O O . THR A 1 91 ? 13.229 -14.459 -1.625 1.00 61.28 91 THR A O 1
ATOM 691 N N . GLU A 1 92 ? 14.402 -13.442 -0.000 1.00 61.09 92 GLU A N 1
ATOM 692 C CA . GLU A 1 92 ? 13.327 -12.646 0.604 1.00 61.09 92 GLU A CA 1
ATOM 693 C C . GLU A 1 92 ? 12.951 -11.415 -0.228 1.00 61.09 92 GLU A C 1
ATOM 695 O O . GLU A 1 92 ? 11.877 -10.847 -0.050 1.00 61.09 92 GLU A O 1
ATOM 700 N N . VAL A 1 93 ? 13.782 -11.034 -1.206 1.00 65.50 93 VAL A N 1
ATOM 701 C CA . VAL A 1 93 ? 13.530 -9.876 -2.074 1.00 65.50 93 VAL A CA 1
ATOM 702 C C . VAL A 1 93 ? 13.135 -10.312 -3.482 1.00 65.50 93 VAL A C 1
ATOM 704 O O . VAL A 1 93 ? 13.970 -10.757 -4.272 1.00 65.50 93 VAL A O 1
ATOM 707 N N . GLY A 1 94 ? 11.862 -10.118 -3.828 1.00 71.19 94 GLY A N 1
ATOM 708 C CA . GLY A 1 94 ? 11.336 -10.390 -5.162 1.00 71.19 94 GLY A CA 1
ATOM 709 C C . GLY A 1 94 ? 11.666 -9.316 -6.217 1.00 71.19 94 GLY A C 1
ATOM 710 O O . GLY A 1 94 ? 12.290 -8.275 -5.935 1.00 71.19 94 GLY A O 1
ATOM 711 N N . PRO A 1 95 ? 11.268 -9.564 -7.481 1.00 77.31 95 PRO A N 1
ATOM 712 C CA . PRO A 1 95 ? 11.463 -8.627 -8.584 1.00 77.31 95 PRO A CA 1
ATOM 713 C C . PRO A 1 95 ? 10.728 -7.298 -8.354 1.00 77.31 95 PRO A C 1
ATOM 715 O O . PRO A 1 95 ? 9.757 -7.214 -7.603 1.00 77.31 95 PRO A O 1
ATOM 718 N N . ILE A 1 96 ? 11.208 -6.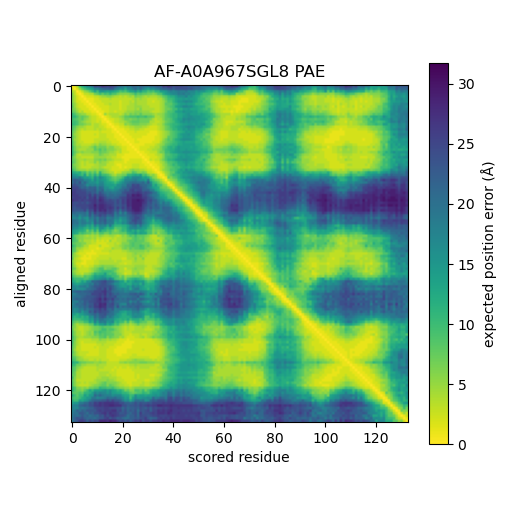244 -9.021 1.00 80.69 96 ILE A N 1
ATOM 719 C CA . ILE A 1 96 ? 10.518 -4.946 -9.057 1.00 80.69 96 ILE A CA 1
ATOM 720 C C . ILE A 1 96 ? 9.249 -5.096 -9.897 1.00 80.69 96 ILE A C 1
ATOM 722 O O . ILE A 1 96 ? 9.289 -5.719 -10.958 1.00 80.69 96 ILE A O 1
ATOM 726 N N . ALA A 1 97 ? 8.153 -4.499 -9.437 1.00 83.44 97 ALA A N 1
ATOM 727 C CA . ALA A 1 97 ? 6.888 -4.511 -10.140 1.00 83.44 97 ALA A CA 1
ATOM 728 C C . ALA A 1 97 ? 6.994 -3.811 -11.506 1.00 83.44 97 ALA A C 1
ATOM 730 O O . ALA A 1 97 ? 7.525 -2.695 -11.582 1.00 83.44 97 ALA A O 1
ATOM 731 N N . PRO A 1 98 ? 6.526 -4.452 -12.594 1.00 83.81 98 PRO A N 1
ATOM 732 C CA . PRO A 1 98 ? 6.569 -3.851 -13.917 1.00 83.81 98 PRO A CA 1
ATOM 733 C C . PRO A 1 98 ? 5.647 -2.623 -13.991 1.00 83.81 98 PRO A C 1
ATOM 735 O O . PRO A 1 98 ? 4.654 -2.550 -13.264 1.00 83.81 98 PRO A O 1
ATOM 738 N N . PRO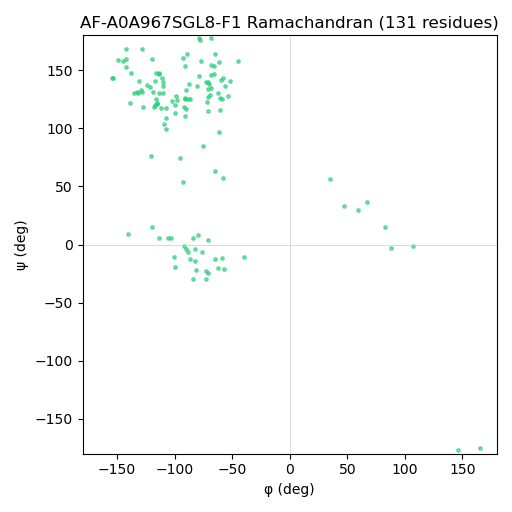 A 1 99 ? 5.937 -1.657 -14.877 1.00 86.19 99 PRO A N 1
ATOM 739 C CA . PRO A 1 99 ? 5.020 -0.561 -15.155 1.00 86.19 99 PRO A CA 1
ATOM 740 C C . PRO A 1 99 ? 3.646 -1.083 -15.593 1.00 86.19 99 PRO A C 1
ATOM 742 O O . PRO A 1 99 ? 3.567 -2.002 -16.408 1.00 86.19 99 PRO A O 1
ATOM 745 N N . GLY A 1 100 ? 2.573 -0.500 -15.069 1.00 87.12 100 GLY A N 1
ATOM 746 C CA . GLY A 1 100 ? 1.217 -0.987 -15.300 1.00 87.12 100 GLY A CA 1
ATOM 747 C C . GLY A 1 100 ? 0.187 -0.399 -14.342 1.00 87.12 100 GLY A C 1
ATOM 748 O O . GLY A 1 100 ? 0.501 0.474 -13.533 1.00 87.12 100 GLY A O 1
ATOM 749 N N . GLN A 1 101 ? -1.045 -0.894 -14.457 1.00 90.62 101 GLN A N 1
ATOM 750 C CA . GLN A 1 101 ? -2.157 -0.566 -13.564 1.00 90.62 101 GLN A CA 1
ATOM 751 C C . GLN A 1 101 ? -2.146 -1.508 -12.363 1.00 90.62 101 GLN A C 1
ATOM 753 O O . GLN A 1 101 ? -1.909 -2.705 -12.519 1.00 90.62 101 GLN A O 1
ATOM 758 N N . TYR A 1 102 ? -2.401 -0.949 -11.189 1.00 91.25 102 TYR A N 1
ATOM 759 C CA . TYR A 1 102 ? -2.450 -1.659 -9.922 1.00 91.25 102 TYR A CA 1
ATOM 760 C C . TYR A 1 102 ? -3.562 -1.076 -9.058 1.00 91.25 102 TYR A C 1
ATOM 762 O O . TYR A 1 102 ? -3.955 0.082 -9.225 1.00 91.25 102 TYR A O 1
ATOM 770 N N . THR A 1 103 ? -4.009 -1.854 -8.083 1.00 92.19 103 THR A N 1
ATOM 771 C CA . THR A 1 103 ? -5.034 -1.430 -7.129 1.00 92.19 103 THR A CA 1
ATOM 772 C C . THR A 1 103 ? -4.526 -1.688 -5.717 1.00 92.19 103 THR A C 1
ATOM 774 O O . THR A 1 103 ? -4.013 -2.765 -5.424 1.00 92.19 103 THR A O 1
ATOM 777 N N . VAL A 1 104 ? -4.630 -0.696 -4.831 1.00 91.94 104 VAL A N 1
ATOM 778 C CA . VAL A 1 104 ? -4.463 -0.913 -3.388 1.00 91.94 104 VAL A CA 1
ATOM 779 C C . VAL A 1 104 ? -5.833 -1.208 -2.807 1.00 91.94 104 VAL A C 1
ATOM 781 O O . VAL A 1 104 ? -6.751 -0.408 -2.979 1.00 91.94 104 VAL A O 1
ATOM 784 N N . ARG A 1 105 ? -5.957 -2.324 -2.096 1.00 91.38 105 ARG A N 1
ATOM 785 C CA . ARG A 1 105 ? -7.157 -2.715 -1.366 1.00 91.38 105 ARG A CA 1
ATOM 786 C C . ARG A 1 105 ? -6.879 -2.669 0.131 1.00 91.38 105 ARG A C 1
ATOM 788 O O . ARG A 1 105 ? -6.027 -3.391 0.626 1.00 91.38 105 ARG A O 1
ATOM 795 N N . LEU A 1 106 ? -7.592 -1.812 0.844 1.00 89.94 106 LEU A N 1
ATOM 796 C CA . LEU A 1 106 ? -7.574 -1.703 2.298 1.00 89.94 106 LEU A CA 1
ATOM 797 C C . LEU A 1 106 ? -8.830 -2.381 2.839 1.00 89.94 106 LEU A C 1
ATOM 799 O O . LEU A 1 106 ? -9.929 -1.983 2.467 1.00 89.94 106 LEU A O 1
ATOM 803 N N . THR A 1 107 ? -8.683 -3.359 3.721 1.00 87.94 107 THR A N 1
ATOM 804 C CA . THR A 1 107 ? -9.797 -3.982 4.438 1.00 87.94 107 THR A CA 1
ATOM 805 C C . THR A 1 107 ? -9.630 -3.733 5.929 1.00 87.94 107 THR A C 1
ATOM 807 O O . THR A 1 107 ? -8.618 -4.129 6.498 1.00 87.94 107 THR A O 1
ATOM 810 N N . ALA A 1 108 ? -10.603 -3.074 6.549 1.00 87.81 108 ALA A N 1
ATOM 811 C CA . ALA A 1 108 ? -10.612 -2.732 7.966 1.00 87.81 108 ALA A CA 1
ATOM 812 C C . ALA A 1 108 ? -11.925 -3.223 8.592 1.00 87.81 108 ALA A C 1
ATOM 814 O O . ALA A 1 108 ? -12.992 -2.836 8.124 1.00 87.81 108 ALA A O 1
ATOM 815 N N . ASP A 1 109 ? -11.865 -4.139 9.562 1.00 86.19 109 ASP A N 1
ATOM 816 C CA . ASP A 1 109 ? -13.036 -4.763 10.217 1.00 86.19 109 ASP A CA 1
ATOM 817 C C . ASP A 1 109 ? -14.137 -5.266 9.254 1.00 86.19 109 ASP A C 1
ATOM 819 O O . ASP A 1 109 ? -15.334 -5.276 9.549 1.00 86.19 109 ASP A O 1
ATOM 823 N N . GLY A 1 110 ? -13.722 -5.729 8.070 1.00 83.00 110 GLY A N 1
ATOM 824 C CA . GLY A 1 110 ? -14.609 -6.234 7.018 1.00 83.00 110 GLY A CA 1
ATOM 825 C C . GLY A 1 110 ? -15.141 -5.172 6.049 1.00 83.00 110 GLY A C 1
ATOM 826 O O . GLY A 1 110 ? -15.808 -5.532 5.077 1.00 83.00 110 GLY A O 1
ATOM 827 N N . GLU A 1 111 ? -14.828 -3.893 6.254 1.00 85.62 111 GLU A N 1
ATOM 828 C CA . GLU A 1 111 ? -15.059 -2.829 5.279 1.00 85.62 111 GLU A CA 1
ATOM 829 C C . GLU A 1 111 ? -13.876 -2.725 4.315 1.00 85.62 111 GLU A C 1
ATOM 831 O O . GLU A 1 111 ? -12.732 -2.563 4.733 1.00 85.62 111 GLU A O 1
ATOM 836 N N . THR A 1 112 ? -14.147 -2.800 3.012 1.00 90.06 112 THR A N 1
ATOM 837 C CA . THR A 1 112 ? -13.113 -2.764 1.973 1.00 90.06 112 THR A CA 1
ATOM 838 C C . THR A 1 112 ? -13.160 -1.459 1.181 1.00 90.06 112 THR A C 1
ATOM 840 O O . THR A 1 112 ? -14.206 -1.068 0.662 1.00 90.06 112 THR A O 1
ATOM 843 N N . LEU A 1 113 ? -12.002 -0.818 1.036 1.00 89.06 113 LEU A N 1
ATOM 844 C CA . LEU A 1 113 ? -11.761 0.342 0.189 1.0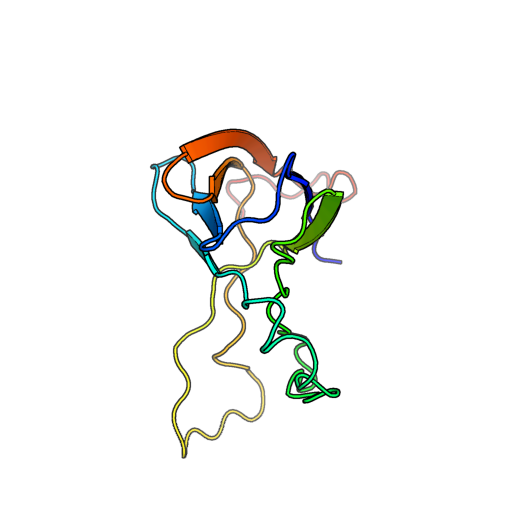0 89.06 113 LEU A CA 1
ATOM 845 C C . LEU A 1 113 ? -10.707 -0.009 -0.865 1.00 89.06 113 LEU A C 1
ATOM 847 O O . LEU A 1 113 ? -9.634 -0.504 -0.534 1.00 89.06 113 LEU A O 1
ATOM 851 N N . GLU A 1 114 ? -10.983 0.302 -2.125 1.00 92.38 114 GLU A N 1
ATOM 852 C CA . GLU A 1 114 ? -10.051 0.089 -3.232 1.00 92.38 114 GLU A CA 1
ATOM 853 C C . GLU A 1 114 ? -9.661 1.424 -3.867 1.00 92.38 114 GLU A C 1
ATOM 855 O O . GLU A 1 114 ? -10.489 2.327 -4.017 1.00 92.38 114 GLU A O 1
ATOM 860 N N . GLN A 1 115 ? -8.388 1.554 -4.238 1.00 91.12 115 GLN A N 1
ATOM 861 C CA . GLN A 1 115 ? -7.878 2.717 -4.949 1.00 91.12 115 GLN A CA 1
ATOM 862 C C . GLN A 1 115 ? -6.905 2.307 -6.054 1.00 91.12 115 GLN A C 1
ATOM 864 O O . GLN A 1 115 ? -5.854 1.715 -5.795 1.00 91.12 115 GLN A O 1
ATOM 869 N N . ASP A 1 116 ? -7.232 2.696 -7.283 1.00 91.69 116 ASP A N 1
ATOM 870 C CA . ASP A 1 116 ? -6.404 2.442 -8.458 1.00 91.69 116 ASP A CA 1
ATOM 871 C C . ASP A 1 116 ? -5.228 3.418 -8.558 1.00 91.69 116 ASP A C 1
ATOM 873 O O . ASP A 1 116 ? -5.329 4.609 -8.237 1.00 91.69 116 ASP A O 1
ATOM 877 N N . PHE A 1 117 ? -4.099 2.916 -9.050 1.00 88.31 117 PHE A N 1
ATOM 878 C CA . PHE A 1 117 ? -2.916 3.708 -9.354 1.00 88.31 117 PHE A CA 1
ATOM 879 C C . PHE A 1 117 ? -2.121 3.105 -10.519 1.00 88.31 117 PHE A C 1
ATOM 881 O O . PHE A 1 117 ? -2.228 1.925 -10.845 1.00 88.31 117 PHE A O 1
ATOM 888 N N . GLU A 1 118 ? -1.298 3.932 -11.160 1.00 88.25 118 GLU A N 1
ATOM 889 C CA . GLU A 1 118 ? -0.427 3.507 -12.257 1.00 88.25 118 GLU A CA 1
ATOM 890 C C . GLU A 1 118 ? 1.041 3.613 -11.839 1.00 88.25 118 GLU A C 1
ATOM 892 O O . GLU A 1 118 ? 1.498 4.651 -11.348 1.00 88.25 118 GLU A O 1
ATOM 897 N N . ILE A 1 119 ? 1.799 2.542 -12.067 1.00 85.69 119 ILE A N 1
ATOM 898 C CA . ILE A 1 119 ? 3.257 2.559 -11.992 1.00 85.69 119 ILE A CA 1
ATOM 899 C C . ILE A 1 119 ? 3.789 2.897 -13.385 1.00 85.69 119 ILE A C 1
ATOM 901 O O . ILE A 1 119 ? 3.701 2.094 -14.309 1.00 85.69 119 ILE A O 1
ATOM 905 N N . GLY A 1 120 ? 4.365 4.088 -13.534 1.00 82.12 120 GLY A N 1
ATOM 906 C CA . GLY A 1 120 ? 5.025 4.520 -14.766 1.00 82.12 120 GLY A CA 1
ATOM 907 C C . GLY A 1 120 ? 6.514 4.152 -14.829 1.00 82.12 120 GLY A C 1
ATOM 908 O O . GLY A 1 120 ? 7.162 3.878 -13.817 1.00 82.12 120 GLY A O 1
ATOM 909 N N . LEU A 1 121 ? 7.087 4.207 -16.035 1.00 74.44 121 LEU A N 1
ATOM 910 C CA . LEU A 1 121 ? 8.538 4.127 -16.251 1.00 74.44 121 LEU A CA 1
ATOM 911 C C . LEU A 1 121 ? 9.254 5.350 -15.650 1.00 74.44 121 LEU A C 1
ATOM 913 O O . LEU A 1 121 ? 8.728 6.462 -15.683 1.00 74.44 121 LEU A O 1
ATOM 917 N N . ASP A 1 122 ? 10.486 5.169 -15.153 1.00 69.62 122 ASP A N 1
ATOM 918 C CA . ASP A 1 122 ? 11.301 6.291 -14.659 1.00 69.62 122 ASP A CA 1
ATOM 919 C C . ASP A 1 122 ? 11.545 7.295 -15.807 1.00 69.62 122 ASP A C 1
ATOM 921 O O . ASP A 1 122 ? 12.244 6.961 -16.773 1.00 69.62 122 ASP A O 1
ATOM 925 N N . PRO A 1 123 ? 11.038 8.541 -15.710 1.00 64.75 123 PRO A N 1
ATOM 926 C CA . PRO A 1 123 ? 11.087 9.519 -16.800 1.00 64.75 123 PRO A CA 1
ATOM 927 C C . PRO A 1 123 ? 12.516 9.948 -17.161 1.00 64.75 123 PRO A C 1
ATOM 929 O O . PRO A 1 123 ? 12.742 10.567 -18.200 1.00 64.75 123 PRO A O 1
ATOM 932 N N . ARG A 1 124 ? 13.511 9.614 -16.329 1.00 68.81 124 ARG A N 1
ATOM 933 C CA . ARG A 1 124 ? 14.931 9.894 -16.586 1.00 68.81 124 ARG A CA 1
ATOM 934 C C . ARG A 1 124 ? 15.584 8.861 -17.509 1.00 68.81 124 ARG A C 1
ATOM 936 O O . ARG A 1 124 ? 16.753 9.025 -17.854 1.00 68.81 124 ARG A O 1
ATOM 943 N N . ARG A 1 125 ? 14.863 7.805 -17.909 1.00 59.31 125 ARG A N 1
ATOM 944 C CA . ARG A 1 125 ? 15.323 6.767 -18.847 1.00 59.31 125 ARG A CA 1
ATOM 945 C C . ARG A 1 125 ? 14.414 6.690 -20.081 1.00 59.31 125 ARG A C 1
ATOM 947 O O . ARG A 1 125 ? 13.652 5.741 -20.223 1.00 59.31 125 ARG A O 1
ATOM 954 N N . PRO A 1 126 ? 14.527 7.640 -21.023 1.00 51.19 126 PRO A N 1
ATOM 955 C CA . PRO A 1 126 ? 13.648 7.712 -22.194 1.00 51.19 126 PRO A CA 1
ATOM 956 C C . PRO A 1 126 ? 13.867 6.608 -23.254 1.00 51.19 126 PRO A C 1
ATOM 958 O O . PRO A 1 126 ? 13.253 6.671 -24.312 1.00 51.19 126 PRO A O 1
ATOM 961 N N . GLN A 1 127 ? 14.756 5.632 -23.021 1.00 50.06 127 GLN A N 1
ATOM 962 C CA . GLN A 1 127 ? 15.145 4.588 -23.989 1.00 50.06 127 GLN A CA 1
ATOM 963 C C . GLN A 1 127 ? 14.732 3.158 -23.599 1.00 50.06 127 GLN A C 1
ATOM 965 O O . GLN A 1 127 ? 15.117 2.229 -24.297 1.00 50.06 127 GLN A O 1
ATOM 970 N N . VAL A 1 128 ? 13.976 2.960 -22.515 1.00 48.12 128 VAL A N 1
ATOM 971 C CA . VAL A 1 128 ? 13.469 1.630 -22.131 1.00 48.12 128 VAL A CA 1
ATOM 972 C C . VAL A 1 128 ? 11.976 1.590 -22.422 1.00 48.12 128 VAL A C 1
ATOM 974 O O . VAL A 1 128 ? 11.227 2.392 -21.864 1.00 48.12 128 VAL A O 1
ATOM 977 N N . THR A 1 129 ? 11.546 0.702 -23.317 1.00 49.19 129 THR A N 1
ATOM 978 C CA . THR A 1 129 ? 10.120 0.476 -23.580 1.00 49.19 129 THR A CA 1
ATOM 979 C C . THR A 1 129 ? 9.596 -0.665 -22.710 1.00 49.19 129 THR A C 1
ATOM 981 O O . THR A 1 129 ? 10.375 -1.483 -22.230 1.00 49.19 129 THR A O 1
ATOM 984 N N . ALA A 1 130 ? 8.276 -0.758 -22.512 1.00 51.34 130 ALA A N 1
ATOM 985 C CA . ALA A 1 130 ? 7.658 -1.889 -21.803 1.00 51.34 130 ALA A CA 1
ATOM 986 C C . ALA A 1 130 ? 7.944 -3.260 -22.463 1.00 51.34 130 ALA A C 1
ATOM 988 O O . ALA A 1 130 ? 7.677 -4.285 -21.855 1.00 51.34 130 ALA A O 1
ATOM 989 N N . ALA A 1 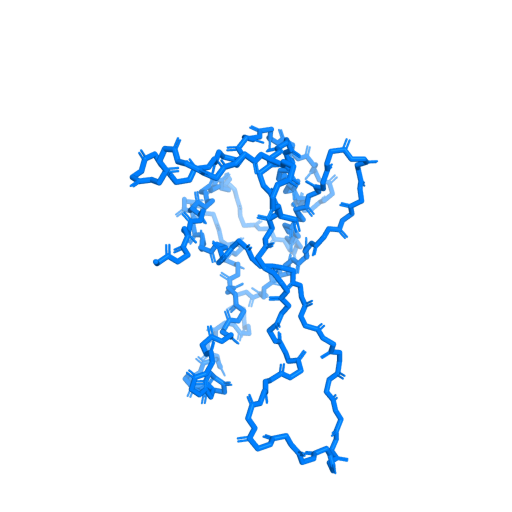131 ? 8.492 -3.276 -23.686 1.00 50.69 131 ALA A N 1
ATOM 990 C CA . ALA A 1 131 ? 8.917 -4.480 -24.398 1.00 50.69 131 ALA A CA 1
ATOM 991 C C . ALA A 1 131 ? 10.374 -4.906 -24.105 1.00 50.69 131 ALA A C 1
ATOM 993 O O . ALA A 1 131 ? 10.791 -5.959 -24.578 1.00 50.69 131 ALA A O 1
ATOM 994 N N . ASP A 1 132 ? 11.145 -4.099 -23.366 1.00 45.47 132 ASP A N 1
ATOM 995 C CA . ASP A 1 132 ? 12.551 -4.365 -23.013 1.00 45.47 132 ASP A CA 1
ATOM 996 C C . ASP A 1 132 ? 12.732 -4.859 -21.557 1.00 45.47 132 ASP A C 1
ATOM 998 O O . ASP A 1 132 ? 13.869 -4.990 -21.092 1.00 45.47 132 ASP A O 1
ATOM 1002 N N . LEU A 1 133 ? 11.626 -5.090 -20.833 1.00 48.31 133 LEU A N 1
ATOM 1003 C CA . LEU A 1 133 ? 11.567 -5.705 -19.497 1.00 48.31 133 LEU A CA 1
ATOM 1004 C C . LEU A 1 133 ? 11.097 -7.158 -19.608 1.00 48.31 133 LEU A C 1
ATOM 1006 O O . LEU A 1 133 ? 11.652 -7.992 -18.859 1.00 48.31 133 LEU A O 1
#

Mean predicted aligned error: 11.64 Å

Radius of gyration: 16.67 Å; Cα contacts (8 Å, |Δi|>4): 221; chains: 1; bounding box: 41×34×47 Å

Solvent-accessible surface area (backbone atoms only — not comparable to full-atom values): 8454 Å² total; per-residue (Å²): 129,84,65,70,48,76,50,73,52,75,36,93,51,65,50,90,41,42,38,42,34,34,25,42,77,87,66,47,77,55,43,77,43,63,41,51,54,78,87,62,62,80,73,70,75,78,77,77,71,44,50,103,80,65,69,66,81,65,79,37,83,41,58,54,40,83,47,71,45,66,44,68,49,49,36,67,29,50,90,79,64,96,86,74,84,66,92,87,59,64,55,65,63,34,59,70,63,72,67,43,53,33,33,43,37,41,34,45,74,85,49,76,48,78,48,79,48,72,46,72,74,65,83,92,50,90,83,69,54,91,87,77,115